Protein AF-A0A142XKM2-F1 (afdb_monomer_lite)

Radius of gyration: 20.42 Å; chains: 1; bounding box: 53×36×68 Å

Foldseek 3Di:
DVVVVVVVVVVLVVVLVVLLVLLVVLLVLLVVLLVVLVVVVVVCVPPDDDADPPVLVVSLVVLVVSVVVNVVSLVVLVCCLVPPPDDPVSNVSSVVSSVSSVVSNVSSCVSSVVVCVSNVPDDPPPPPPPPDDDPDDDDD

Structure (mmCIF, N/CA/C/O backbone):
data_AF-A0A142XKM2-F1
#
_entry.id   AF-A0A142XKM2-F1
#
loop_
_atom_site.group_PDB
_atom_site.id
_atom_site.type_symbol
_atom_site.label_atom_id
_atom_site.label_alt_id
_atom_site.label_comp_id
_atom_site.label_asym_id
_atom_site.label_entity_id
_atom_site.label_seq_id
_atom_site.pdbx_PDB_ins_code
_atom_site.Cartn_x
_atom_site.Cartn_y
_atom_site.Cartn_z
_atom_site.occupancy
_atom_site.B_iso_or_equiv
_atom_site.auth_seq_id
_atom_site.auth_comp_id
_atom_site.auth_asym_id
_atom_site.auth_atom_id
_atom_site.pdbx_PDB_model_num
ATOM 1 N N . MET A 1 1 ? -11.323 -1.556 40.192 1.00 53.31 1 MET A N 1
ATOM 2 C CA . MET A 1 1 ? -11.680 -2.255 38.934 1.00 53.31 1 MET A CA 1
ATOM 3 C C . MET A 1 1 ? -11.998 -1.336 37.744 1.00 53.31 1 MET A C 1
ATOM 5 O O . MET A 1 1 ? -12.111 -1.863 36.651 1.00 53.31 1 MET A O 1
ATOM 9 N N . LYS A 1 2 ? -12.087 0.003 37.874 1.00 52.09 2 LYS A N 1
ATOM 10 C CA . LYS A 1 2 ? -12.276 0.898 36.704 1.00 52.09 2 LYS A CA 1
ATOM 11 C C . LYS A 1 2 ? -10.981 1.211 35.918 1.00 52.09 2 LYS A C 1
ATOM 13 O O . LYS A 1 2 ? -11.043 1.418 34.716 1.00 52.09 2 LYS A O 1
ATOM 18 N N . SER A 1 3 ? -9.811 1.135 36.560 1.00 65.81 3 SER A N 1
ATOM 19 C CA . SER A 1 3 ? -8.511 1.519 35.973 1.00 65.81 3 SER A CA 1
ATOM 20 C C . SER A 1 3 ? -7.952 0.554 34.916 1.00 65.81 3 SER A C 1
ATOM 22 O O . SER A 1 3 ? -7.234 0.965 34.009 1.00 65.81 3 SER A O 1
ATOM 24 N N . GLU A 1 4 ? -8.254 -0.743 34.998 1.00 66.19 4 GLU A N 1
ATOM 25 C CA . GLU A 1 4 ? -7.745 -1.734 34.031 1.00 66.19 4 GLU A CA 1
ATOM 26 C C . GLU A 1 4 ? -8.505 -1.691 32.698 1.00 66.19 4 GLU A C 1
ATOM 28 O O . GLU A 1 4 ? -7.936 -1.939 31.637 1.00 66.19 4 GLU A O 1
ATOM 33 N N . VAL A 1 5 ? -9.784 -1.314 32.741 1.00 65.56 5 VAL A N 1
ATOM 34 C CA . VAL A 1 5 ? -10.629 -1.182 31.548 1.00 65.56 5 VAL A CA 1
ATOM 35 C C . VAL A 1 5 ? -10.245 0.068 30.753 1.00 65.56 5 VAL A C 1
ATOM 37 O O . VAL A 1 5 ? -10.046 -0.025 29.543 1.00 65.56 5 VAL A O 1
ATOM 40 N N . GLU A 1 6 ? -10.036 1.202 31.431 1.00 68.00 6 GLU A N 1
ATOM 41 C CA . GLU A 1 6 ? -9.569 2.448 30.800 1.00 68.00 6 GLU A CA 1
ATOM 42 C C . GLU A 1 6 ? -8.189 2.267 30.145 1.00 68.00 6 GLU A C 1
ATOM 44 O O . GLU A 1 6 ? -7.987 2.648 28.992 1.00 68.00 6 GLU A O 1
ATOM 49 N N . THR A 1 7 ? -7.262 1.570 30.812 1.00 79.69 7 THR A N 1
ATOM 50 C CA . THR A 1 7 ? -5.927 1.302 30.243 1.00 79.69 7 THR A CA 1
ATOM 51 C C . THR A 1 7 ? -5.956 0.339 29.049 1.00 79.69 7 THR A C 1
ATOM 53 O O . THR A 1 7 ? -5.127 0.462 28.138 1.00 79.69 7 THR A O 1
ATOM 56 N N . ALA A 1 8 ? -6.901 -0.607 29.006 1.00 83.12 8 ALA A N 1
ATOM 57 C CA . ALA A 1 8 ? -7.090 -1.493 27.858 1.00 83.12 8 ALA A CA 1
ATOM 58 C C . ALA A 1 8 ? -7.682 -0.747 26.651 1.00 83.12 8 ALA A C 1
ATOM 60 O O . ALA A 1 8 ? -7.224 -0.940 25.521 1.00 83.12 8 ALA A O 1
ATOM 61 N N . GLU A 1 9 ? -8.658 0.132 26.875 1.00 85.19 9 GLU A N 1
ATOM 62 C CA . GLU A 1 9 ? -9.294 0.909 25.811 1.00 85.19 9 GLU A CA 1
ATOM 63 C C . GLU A 1 9 ? -8.351 1.956 25.207 1.00 85.19 9 GLU A C 1
ATOM 65 O O . GLU A 1 9 ? -8.222 2.042 23.982 1.00 85.19 9 GLU A O 1
ATOM 70 N N . GLU A 1 10 ? -7.594 2.675 26.036 1.00 86.38 10 GLU A N 1
ATOM 71 C CA . GLU A 1 10 ? -6.564 3.608 25.567 1.00 86.38 10 GLU A CA 1
ATOM 72 C C . GLU A 1 10 ? -5.496 2.908 24.722 1.00 86.38 10 GLU A C 1
ATOM 74 O O . GLU A 1 10 ? -5.078 3.415 23.673 1.00 86.38 10 GLU A O 1
ATOM 79 N N . ARG A 1 11 ? -5.076 1.705 25.135 1.00 87.00 11 ARG A N 1
ATOM 80 C CA . ARG A 1 11 ? -4.122 0.892 24.373 1.00 87.00 11 ARG A CA 1
ATOM 81 C C . ARG A 1 11 ? -4.688 0.503 23.008 1.00 87.00 11 ARG A C 1
ATOM 83 O O . ARG A 1 11 ? -3.967 0.617 22.014 1.00 87.00 11 ARG A O 1
ATOM 90 N N . ARG A 1 12 ? -5.962 0.098 22.940 1.00 86.94 12 ARG A N 1
ATOM 91 C CA . ARG A 1 12 ? -6.647 -0.230 21.677 1.00 86.94 12 ARG A CA 1
ATOM 92 C C . ARG A 1 12 ? -6.733 0.977 20.749 1.00 86.94 12 ARG A C 1
ATOM 94 O O . ARG A 1 12 ? -6.289 0.880 19.607 1.00 86.94 12 ARG A O 1
ATOM 101 N N . ARG A 1 13 ? -7.192 2.132 21.245 1.00 88.69 13 ARG A N 1
ATOM 102 C CA . ARG A 1 13 ? -7.266 3.378 20.455 1.00 88.69 13 ARG A CA 1
ATOM 103 C C . ARG A 1 13 ? -5.892 3.812 19.948 1.00 88.69 13 ARG A C 1
ATOM 105 O O . ARG A 1 13 ? -5.743 4.234 18.800 1.00 88.69 13 ARG A O 1
ATOM 112 N N . ARG A 1 14 ? -4.850 3.668 20.772 1.00 91.81 14 ARG A N 1
ATOM 113 C CA . ARG A 1 14 ? -3.464 3.937 20.362 1.00 91.81 14 ARG A CA 1
ATOM 114 C C . ARG A 1 14 ? -3.005 2.991 19.253 1.00 91.81 14 ARG A C 1
ATOM 116 O O . ARG A 1 14 ? -2.352 3.442 18.312 1.00 91.81 14 ARG A O 1
ATOM 123 N N . GLN A 1 15 ? -3.332 1.705 19.355 1.00 91.12 15 GLN A N 1
ATOM 124 C CA . GLN A 1 15 ? -3.011 0.724 18.324 1.00 91.12 15 GLN A CA 1
ATOM 125 C C . GLN A 1 15 ? -3.744 1.031 17.017 1.00 91.12 15 GLN A C 1
ATOM 127 O O . GLN A 1 15 ? -3.091 1.064 15.980 1.00 91.12 15 GLN A O 1
ATOM 132 N N . TYR A 1 16 ? -5.037 1.363 17.070 1.00 93.00 16 TYR A N 1
ATOM 133 C CA . TYR A 1 16 ? -5.822 1.781 15.904 1.00 93.00 16 TYR A CA 1
ATOM 134 C C . TYR A 1 16 ? -5.170 2.956 15.181 1.00 93.00 16 TYR A C 1
ATOM 136 O O . TYR A 1 16 ? -4.819 2.839 14.008 1.00 93.00 16 TYR A O 1
ATOM 144 N N . ARG A 1 17 ? -4.898 4.055 15.895 1.00 93.75 17 ARG A N 1
ATOM 145 C CA . ARG A 1 17 ? -4.271 5.246 15.301 1.00 93.75 17 ARG A CA 1
ATOM 146 C C . ARG A 1 17 ? -2.924 4.925 14.665 1.00 93.75 17 ARG A C 1
ATOM 148 O O . ARG A 1 17 ? -2.604 5.452 13.601 1.00 93.75 17 ARG A O 1
ATOM 155 N N . ARG A 1 18 ? -2.128 4.058 15.301 1.00 94.81 18 ARG A N 1
ATOM 156 C CA . ARG A 1 18 ? -0.837 3.624 14.760 1.00 94.81 18 ARG A CA 1
ATOM 157 C C . ARG A 1 18 ? -1.024 2.801 13.487 1.00 94.81 18 ARG A C 1
ATOM 159 O O . ARG A 1 18 ? -0.383 3.119 12.493 1.00 94.81 18 ARG A O 1
ATOM 166 N N . THR A 1 19 ? -1.903 1.803 13.496 1.00 94.62 19 THR A N 1
ATOM 167 C CA . THR A 1 19 ? -2.195 0.962 12.328 1.00 94.62 19 THR A CA 1
ATOM 168 C C . THR A 1 19 ? -2.730 1.801 11.169 1.00 94.62 19 THR A C 1
ATOM 170 O O . THR A 1 19 ? -2.180 1.746 10.074 1.00 94.62 19 THR A O 1
ATOM 173 N N . ALA A 1 20 ? -3.727 2.653 11.414 1.00 93.50 20 ALA A N 1
ATOM 174 C CA . ALA A 1 20 ? -4.329 3.520 10.404 1.00 93.50 20 ALA A CA 1
ATOM 175 C C . ALA A 1 20 ? -3.319 4.513 9.800 1.00 93.50 20 ALA A C 1
ATOM 177 O O . ALA A 1 20 ? -3.338 4.767 8.594 1.00 93.50 20 ALA A O 1
ATOM 178 N N . ARG A 1 21 ? -2.415 5.063 10.622 1.00 95.38 21 ARG A N 1
ATOM 179 C CA . ARG A 1 21 ? -1.319 5.923 10.155 1.00 95.38 21 ARG A CA 1
ATOM 180 C C . ARG A 1 21 ? -0.337 5.151 9.278 1.00 95.38 21 ARG A C 1
ATOM 182 O O . ARG A 1 21 ? 0.013 5.625 8.203 1.00 95.38 21 ARG A O 1
ATOM 189 N N . VAL A 1 22 ? 0.098 3.981 9.738 1.00 94.75 22 VAL A N 1
ATOM 190 C CA . VAL A 1 22 ? 1.065 3.147 9.018 1.00 94.75 22 VAL A CA 1
ATOM 191 C C . VAL A 1 22 ? 0.487 2.684 7.681 1.00 94.75 22 VAL A C 1
ATOM 193 O O . VAL A 1 22 ? 1.185 2.773 6.674 1.00 94.75 22 VAL A O 1
ATOM 196 N N . LEU A 1 23 ? -0.794 2.292 7.639 1.00 94.81 23 LEU A N 1
ATOM 197 C CA . LEU A 1 23 ? -1.470 1.958 6.386 1.00 94.81 23 LEU A CA 1
ATOM 198 C C . LEU A 1 23 ? -1.392 3.117 5.392 1.00 94.81 23 LEU A C 1
ATOM 200 O O . LEU A 1 23 ? -0.889 2.944 4.290 1.00 94.81 23 LEU A O 1
ATOM 204 N N . ARG A 1 24 ? -1.789 4.321 5.819 1.00 94.56 24 ARG A N 1
ATOM 205 C CA . ARG A 1 24 ? -1.751 5.523 4.977 1.00 94.56 24 ARG A CA 1
ATOM 206 C C . ARG A 1 24 ? -0.347 5.827 4.449 1.00 94.56 24 ARG A C 1
ATOM 208 O O . ARG A 1 24 ? -0.189 6.181 3.283 1.00 94.56 24 ARG A O 1
ATOM 215 N N . GLU A 1 25 ? 0.671 5.715 5.301 1.00 94.81 25 GLU A N 1
ATOM 216 C CA . GLU A 1 25 ? 2.058 5.976 4.912 1.00 94.81 25 GLU A CA 1
ATOM 217 C C . GLU A 1 25 ? 2.556 4.975 3.860 1.00 94.81 25 GLU A C 1
ATOM 219 O O . GLU A 1 25 ? 3.198 5.392 2.892 1.00 94.81 25 GLU A O 1
ATOM 224 N N . TYR A 1 26 ? 2.246 3.683 4.007 1.00 93.88 26 TYR A N 1
ATOM 225 C CA . TYR A 1 26 ? 2.610 2.668 3.015 1.00 93.88 26 TYR A CA 1
ATOM 226 C C . TYR A 1 26 ? 1.812 2.800 1.718 1.00 93.88 26 TYR A C 1
ATOM 228 O O . TYR A 1 26 ? 2.432 2.800 0.656 1.00 93.88 26 TYR A O 1
ATOM 236 N N . THR A 1 27 ? 0.493 3.015 1.785 1.00 95.19 27 THR A N 1
ATOM 237 C CA . THR A 1 27 ? -0.354 3.298 0.615 1.00 95.19 27 THR A CA 1
ATOM 238 C C . THR A 1 27 ? 0.237 4.445 -0.208 1.00 95.19 27 THR A C 1
ATOM 240 O O . THR A 1 27 ? 0.498 4.300 -1.399 1.00 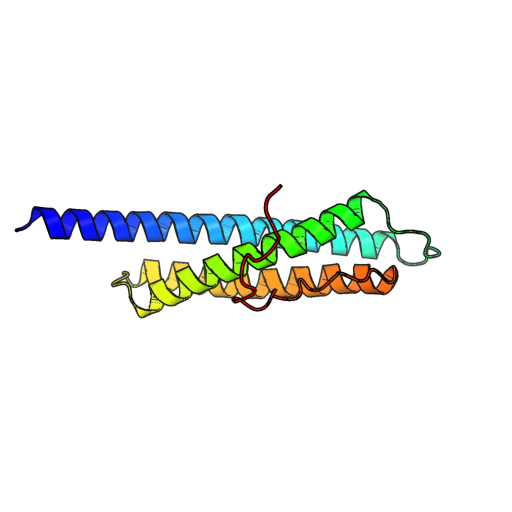95.19 27 THR A O 1
ATOM 243 N N . ALA A 1 28 ? 0.551 5.573 0.440 1.00 93.94 28 ALA A N 1
ATOM 244 C CA . ALA A 1 28 ? 1.130 6.731 -0.237 1.00 93.94 28 ALA A CA 1
ATOM 245 C C . ALA A 1 28 ? 2.523 6.450 -0.827 1.00 93.94 28 ALA A C 1
ATOM 247 O O . ALA A 1 28 ? 2.891 7.022 -1.852 1.00 93.94 28 ALA A O 1
ATOM 248 N N . ARG A 1 29 ? 3.333 5.596 -0.187 1.00 94.19 29 ARG A N 1
ATOM 249 C CA . ARG A 1 29 ? 4.640 5.187 -0.728 1.00 94.19 29 ARG A CA 1
ATOM 250 C C . ARG A 1 29 ? 4.488 4.306 -1.964 1.00 94.19 29 ARG A C 1
ATOM 252 O O . ARG A 1 29 ? 5.219 4.532 -2.922 1.00 94.19 29 ARG A O 1
ATOM 259 N N . LEU A 1 30 ? 3.561 3.349 -1.946 1.00 92.94 30 LEU A N 1
ATOM 260 C CA . LEU A 1 30 ? 3.313 2.463 -3.081 1.00 92.94 30 LEU A CA 1
ATOM 261 C C . LEU A 1 30 ? 2.760 3.222 -4.285 1.00 92.94 30 LEU A C 1
ATOM 263 O O . LEU A 1 30 ? 3.291 3.037 -5.374 1.00 92.94 30 LEU A O 1
ATOM 267 N N . TYR A 1 31 ? 1.803 4.138 -4.095 1.00 94.06 31 TYR A N 1
ATOM 268 C CA . TYR A 1 31 ? 1.328 4.980 -5.199 1.00 94.06 31 TYR A CA 1
ATOM 269 C C . TYR A 1 31 ? 2.445 5.821 -5.811 1.00 94.06 31 TYR A C 1
ATOM 271 O O . TYR A 1 31 ? 2.609 5.818 -7.023 1.00 94.06 31 TYR A O 1
ATOM 279 N N . ARG A 1 32 ? 3.293 6.460 -4.991 1.00 93.94 32 ARG A N 1
ATOM 280 C CA . ARG A 1 32 ? 4.437 7.219 -5.523 1.00 93.94 32 ARG A CA 1
ATOM 281 C C . ARG A 1 32 ? 5.394 6.355 -6.345 1.00 93.94 32 ARG A C 1
ATOM 283 O O . ARG A 1 32 ? 5.913 6.835 -7.344 1.00 93.94 32 ARG A O 1
ATOM 290 N N . LEU A 1 33 ? 5.653 5.117 -5.921 1.00 92.56 33 LEU A N 1
ATOM 291 C CA . LEU A 1 33 ? 6.501 4.192 -6.680 1.00 92.56 33 LEU A CA 1
ATOM 292 C C . LEU A 1 33 ? 5.812 3.748 -7.978 1.00 92.56 33 LEU A C 1
ATOM 294 O O . LEU A 1 33 ? 6.454 3.726 -9.022 1.00 92.56 33 LEU A O 1
ATOM 298 N N . ALA A 1 34 ? 4.509 3.460 -7.932 1.00 91.00 34 ALA A N 1
ATOM 299 C CA . ALA A 1 34 ? 3.724 3.122 -9.116 1.00 91.00 34 ALA A CA 1
ATOM 300 C C . ALA A 1 34 ? 3.718 4.269 -10.144 1.00 91.00 34 ALA A C 1
ATOM 302 O O . ALA A 1 34 ? 3.988 4.025 -11.317 1.00 91.00 34 ALA A O 1
ATOM 303 N N . ASP A 1 35 ? 3.518 5.516 -9.708 1.00 93.31 35 ASP A N 1
ATOM 304 C CA . ASP A 1 35 ? 3.566 6.703 -10.573 1.00 93.31 35 ASP A CA 1
ATOM 305 C C . ASP A 1 35 ? 4.957 6.906 -11.190 1.00 93.31 35 ASP A C 1
ATOM 307 O O . ASP A 1 35 ? 5.083 7.204 -12.379 1.00 93.31 35 ASP A O 1
ATOM 311 N N . GLN A 1 36 ? 6.021 6.706 -10.404 1.00 92.38 36 GLN A N 1
ATOM 312 C CA . GLN A 1 36 ? 7.400 6.770 -10.901 1.00 92.38 36 GLN A CA 1
ATOM 313 C C . GLN A 1 36 ? 7.660 5.720 -11.984 1.00 92.38 36 GLN A C 1
ATOM 315 O O . GLN A 1 36 ? 8.291 6.023 -12.996 1.00 92.38 36 GLN A O 1
ATOM 320 N N . PHE A 1 37 ? 7.155 4.502 -11.797 1.00 91.38 37 PHE A N 1
ATOM 321 C CA . PHE A 1 37 ? 7.267 3.433 -12.783 1.00 91.38 37 PHE A CA 1
ATOM 322 C C . PHE A 1 37 ? 6.442 3.695 -14.039 1.00 91.38 37 PHE A C 1
ATOM 324 O O . PHE A 1 37 ? 6.946 3.469 -15.136 1.00 91.38 37 PHE A O 1
ATOM 331 N N . ALA A 1 38 ? 5.223 4.215 -13.902 1.00 89.88 38 ALA A N 1
ATOM 332 C CA . ALA A 1 38 ? 4.400 4.608 -15.041 1.00 89.88 38 ALA A CA 1
ATOM 333 C C . ALA A 1 38 ? 5.094 5.697 -15.874 1.00 89.88 38 ALA A C 1
ATOM 335 O O . ALA A 1 38 ? 5.280 5.524 -17.078 1.00 89.88 38 ALA A O 1
ATOM 336 N N . GLY A 1 39 ? 5.578 6.764 -15.226 1.00 90.12 39 GLY A N 1
ATOM 337 C CA . GLY A 1 39 ? 6.327 7.831 -15.895 1.00 90.12 39 GLY A CA 1
ATOM 338 C C . GLY A 1 39 ? 7.617 7.331 -16.550 1.00 90.12 39 GLY A C 1
ATOM 339 O O . GLY A 1 39 ? 7.957 7.744 -17.660 1.00 90.12 39 GLY A O 1
ATOM 340 N N . TYR A 1 40 ? 8.313 6.393 -15.904 1.00 89.44 40 TYR A N 1
ATOM 341 C CA . TYR A 1 40 ? 9.487 5.751 -16.484 1.00 89.44 40 TYR A CA 1
ATOM 342 C C . TYR A 1 40 ? 9.142 4.947 -17.745 1.00 89.44 40 TYR A C 1
ATOM 344 O O . TYR A 1 40 ? 9.766 5.152 -18.785 1.00 89.44 40 TYR A O 1
ATOM 352 N N . LEU A 1 41 ? 8.129 4.079 -17.690 1.00 87.12 41 LEU A N 1
ATOM 353 C CA . LEU A 1 41 ? 7.682 3.289 -18.840 1.00 87.12 41 LEU A CA 1
ATOM 354 C C . LEU A 1 41 ? 7.222 4.176 -20.004 1.00 87.12 41 LEU A C 1
ATOM 356 O O . LEU A 1 41 ? 7.556 3.886 -21.153 1.00 87.12 41 LEU A O 1
ATOM 360 N N . ASP A 1 42 ? 6.520 5.273 -19.714 1.00 89.25 42 ASP A N 1
ATOM 361 C CA . ASP A 1 42 ? 6.110 6.248 -20.723 1.00 89.25 42 ASP A CA 1
ATOM 362 C C . ASP A 1 42 ? 7.308 6.928 -21.394 1.00 89.25 42 ASP A C 1
ATOM 364 O O . ASP A 1 42 ? 7.330 7.040 -22.620 1.00 89.25 42 ASP A O 1
ATOM 368 N N . SER A 1 43 ? 8.338 7.304 -20.626 1.00 87.19 43 SER A N 1
ATOM 369 C CA . SER A 1 43 ? 9.566 7.903 -21.173 1.00 87.19 43 SER A CA 1
ATOM 370 C C . SER A 1 43 ? 10.380 6.956 -22.064 1.00 87.19 43 SER A C 1
ATOM 372 O O . SER A 1 43 ? 11.175 7.412 -22.874 1.00 87.19 43 SER A O 1
ATOM 374 N N . GLN A 1 44 ? 10.179 5.642 -21.932 1.00 84.25 44 GLN A N 1
ATOM 375 C CA . GLN A 1 44 ? 10.938 4.602 -22.635 1.00 84.25 44 GLN A CA 1
ATOM 376 C C . GLN A 1 44 ? 10.220 4.077 -23.893 1.00 84.25 44 GLN A C 1
ATOM 378 O O . GLN A 1 44 ? 10.684 3.125 -24.537 1.00 84.25 44 GLN A O 1
ATOM 383 N N . LYS A 1 45 ? 9.064 4.652 -24.251 1.00 81.19 45 LYS A N 1
ATOM 384 C CA . LYS A 1 45 ? 8.292 4.258 -25.437 1.00 81.19 45 LYS A CA 1
ATOM 385 C C . LYS A 1 45 ? 9.096 4.530 -26.714 1.00 81.19 45 LYS A C 1
ATOM 387 O O . LYS A 1 45 ? 9.279 5.673 -27.110 1.00 81.19 45 LYS A O 1
ATOM 392 N N . GLY A 1 46 ? 9.530 3.456 -27.378 1.00 70.94 46 GLY A N 1
ATOM 393 C CA . GLY A 1 46 ? 10.275 3.510 -28.643 1.00 70.94 46 GLY A CA 1
ATOM 394 C C . GLY A 1 46 ? 11.799 3.446 -28.506 1.00 70.94 46 GLY A C 1
ATOM 395 O O . GLY A 1 46 ? 12.487 3.418 -29.523 1.00 70.94 46 GLY A O 1
ATOM 396 N N . GLU A 1 47 ? 12.334 3.370 -27.286 1.00 76.94 47 GLU A N 1
ATOM 397 C CA . GLU A 1 47 ? 13.773 3.199 -27.062 1.00 76.94 47 GLU A CA 1
ATOM 398 C C . GLU A 1 47 ? 14.188 1.720 -27.102 1.00 76.94 47 GLU A C 1
ATOM 400 O O . GLU A 1 47 ? 13.467 0.833 -26.628 1.00 76.94 47 GLU A O 1
ATOM 405 N N . THR A 1 48 ? 15.380 1.447 -27.644 1.00 71.44 48 THR A N 1
ATOM 406 C CA . THR A 1 48 ? 16.014 0.123 -27.582 1.00 71.44 48 THR A CA 1
ATOM 407 C C . THR A 1 48 ? 16.342 -0.235 -26.136 1.00 71.44 48 THR A C 1
ATOM 409 O O . THR A 1 48 ? 17.006 0.531 -25.438 1.00 71.44 48 THR A O 1
ATOM 412 N N . VAL A 1 49 ? 15.900 -1.411 -25.690 1.00 73.00 49 VAL A N 1
ATOM 413 C CA . VAL A 1 49 ? 16.060 -1.855 -24.301 1.00 73.00 49 VAL A CA 1
ATOM 414 C C . VAL A 1 49 ? 17.519 -2.229 -24.027 1.00 73.00 49 VAL A C 1
ATOM 416 O O . VAL A 1 49 ? 18.018 -3.227 -24.540 1.00 73.00 49 VAL A O 1
ATOM 419 N N . GLY A 1 50 ? 18.202 -1.409 -23.225 1.00 77.69 50 GLY A N 1
ATOM 420 C CA . GLY A 1 50 ? 19.501 -1.727 -22.626 1.00 77.69 50 GLY A CA 1
ATOM 421 C C . GLY A 1 50 ? 19.361 -2.382 -21.247 1.00 77.69 50 GLY A C 1
ATOM 422 O O . GLY A 1 50 ? 18.306 -2.899 -20.891 1.00 77.69 50 GLY A O 1
ATOM 423 N N . ALA A 1 51 ? 20.415 -2.335 -20.431 1.00 82.56 51 ALA A N 1
ATOM 424 C CA . ALA A 1 51 ? 20.322 -2.750 -19.031 1.00 82.56 51 ALA A CA 1
ATOM 425 C C . ALA A 1 51 ? 1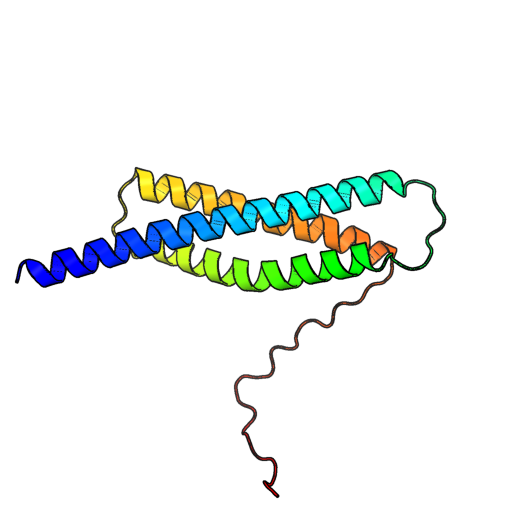9.425 -1.795 -18.218 1.00 82.56 51 ALA A C 1
ATOM 427 O O . ALA A 1 51 ? 19.407 -0.587 -18.466 1.00 82.56 51 ALA A O 1
ATOM 428 N N . ALA A 1 52 ? 18.717 -2.325 -17.216 1.00 81.12 52 ALA A N 1
ATOM 429 C CA . ALA A 1 52 ? 17.894 -1.515 -16.322 1.00 81.12 52 ALA A CA 1
ATOM 430 C C . ALA A 1 52 ? 18.758 -0.506 -15.540 1.00 81.12 52 ALA A C 1
ATOM 432 O O . ALA A 1 52 ? 19.776 -0.898 -14.955 1.00 81.12 52 ALA A O 1
ATOM 433 N N . PRO A 1 53 ? 18.354 0.772 -15.443 1.00 87.56 53 PRO A N 1
ATOM 434 C CA . PRO A 1 53 ? 19.034 1.725 -14.580 1.00 87.56 53 PRO A CA 1
ATOM 435 C C . PRO A 1 53 ? 19.021 1.259 -13.121 1.00 87.56 53 PRO A C 1
ATOM 437 O O . PRO A 1 53 ? 17.995 0.815 -12.601 1.00 87.56 53 PRO A O 1
ATOM 440 N N . TRP A 1 54 ? 20.139 1.440 -12.414 1.00 86.19 54 TRP A N 1
ATOM 441 C CA . TRP A 1 54 ? 20.255 1.052 -11.001 1.00 86.19 54 TRP A CA 1
ATOM 442 C C . TRP A 1 54 ? 19.174 1.680 -10.107 1.00 86.19 54 TRP A C 1
ATOM 444 O O . TRP A 1 54 ? 18.685 1.043 -9.175 1.00 86.19 54 TRP A O 1
ATOM 454 N N . ALA A 1 55 ? 18.769 2.919 -10.404 1.00 87.75 55 ALA A N 1
ATOM 455 C CA . ALA A 1 55 ? 17.693 3.595 -9.685 1.00 87.75 55 ALA A CA 1
ATOM 456 C C . ALA A 1 55 ? 16.368 2.819 -9.773 1.00 87.75 55 ALA A C 1
ATOM 458 O O . ALA A 1 55 ? 15.734 2.595 -8.745 1.00 87.75 55 ALA A O 1
ATOM 459 N N . VAL A 1 56 ? 16.017 2.339 -10.970 1.00 87.38 56 VAL A N 1
ATOM 460 C CA . VAL A 1 56 ? 14.800 1.561 -11.229 1.00 87.38 56 VAL A CA 1
ATOM 461 C C . VAL A 1 56 ? 14.863 0.213 -10.513 1.00 87.38 56 VAL A C 1
ATOM 463 O O . VAL A 1 56 ? 13.923 -0.153 -9.815 1.00 87.38 56 VAL A O 1
ATOM 466 N N . LEU A 1 57 ? 16.002 -0.485 -10.590 1.00 86.38 57 LEU A N 1
ATOM 467 C CA . LEU A 1 57 ? 16.214 -1.743 -9.863 1.00 86.38 57 LEU A CA 1
ATOM 468 C C . LEU A 1 57 ? 16.018 -1.570 -8.353 1.00 86.38 57 LEU A C 1
ATOM 470 O O . LEU A 1 57 ? 15.292 -2.338 -7.722 1.00 86.38 57 LEU A O 1
ATOM 474 N N . ARG A 1 58 ? 16.637 -0.539 -7.768 1.00 90.62 58 ARG A N 1
ATOM 475 C CA . ARG A 1 58 ? 16.493 -0.213 -6.345 1.00 90.62 58 ARG A CA 1
ATOM 476 C C . ARG A 1 58 ? 15.036 0.063 -5.979 1.00 90.62 58 ARG A C 1
ATOM 478 O O . ARG A 1 58 ? 14.592 -0.359 -4.913 1.00 90.62 58 ARG A O 1
ATOM 485 N N . ASP A 1 59 ? 14.310 0.779 -6.826 1.00 91.06 59 ASP A N 1
ATOM 486 C CA . ASP A 1 59 ? 12.919 1.128 -6.559 1.00 91.06 59 ASP A CA 1
ATOM 487 C C . ASP A 1 59 ? 11.997 -0.095 -6.664 1.00 91.06 59 ASP A C 1
ATOM 489 O O . ASP A 1 59 ? 11.086 -0.228 -5.844 1.00 91.06 59 ASP A O 1
ATOM 493 N N . ILE A 1 60 ? 12.286 -1.063 -7.543 1.00 88.25 60 ILE A N 1
ATOM 494 C CA . ILE A 1 60 ? 11.552 -2.337 -7.540 1.00 88.25 60 ILE A CA 1
ATOM 495 C C . ILE A 1 60 ? 11.814 -3.118 -6.244 1.00 88.25 60 ILE A C 1
ATOM 497 O O . ILE A 1 60 ? 10.875 -3.580 -5.598 1.00 88.25 60 ILE A O 1
ATOM 501 N N . TRP A 1 61 ? 13.069 -3.203 -5.791 1.00 87.06 61 TRP A N 1
ATOM 502 C CA . TRP A 1 61 ? 13.385 -3.833 -4.502 1.00 87.06 61 TRP A CA 1
ATOM 503 C C . TRP A 1 61 ? 12.690 -3.149 -3.318 1.00 87.06 61 TRP A C 1
ATOM 505 O O . TRP A 1 61 ? 12.293 -3.821 -2.364 1.00 87.06 61 TRP A O 1
ATOM 515 N N . ARG A 1 62 ? 12.495 -1.825 -3.381 1.00 90.19 62 ARG A N 1
ATOM 516 C CA . ARG A 1 62 ? 11.704 -1.089 -2.385 1.00 90.19 62 ARG A CA 1
ATOM 517 C C . ARG A 1 62 ? 10.239 -1.506 -2.404 1.00 90.19 62 ARG A C 1
ATOM 519 O O . ARG A 1 62 ? 9.677 -1.661 -1.325 1.00 90.19 62 ARG A O 1
ATOM 526 N N . VAL A 1 63 ? 9.635 -1.714 -3.577 1.00 89.75 63 VAL A N 1
ATOM 527 C CA . VAL A 1 63 ? 8.261 -2.236 -3.666 1.00 89.75 63 VAL A CA 1
ATOM 528 C C . VAL A 1 63 ? 8.159 -3.605 -3.003 1.00 89.75 63 VAL A C 1
ATOM 530 O O . VAL A 1 63 ? 7.305 -3.774 -2.138 1.00 89.75 63 VAL A O 1
ATOM 533 N N . VAL A 1 64 ? 9.062 -4.538 -3.319 1.00 86.12 64 VAL A N 1
ATOM 534 C CA . VAL A 1 64 ? 9.063 -5.887 -2.720 1.00 86.12 64 VAL A CA 1
ATOM 535 C C . VAL A 1 64 ? 9.157 -5.819 -1.191 1.00 86.12 64 VAL A C 1
ATOM 537 O O . VAL A 1 64 ? 8.353 -6.433 -0.491 1.00 86.12 64 VAL A O 1
ATOM 540 N N . ALA A 1 65 ? 10.096 -5.029 -0.662 1.00 87.25 65 ALA A N 1
ATOM 541 C CA . ALA A 1 65 ? 10.270 -4.871 0.782 1.00 87.25 65 ALA A CA 1
ATOM 542 C C . ALA A 1 65 ? 9.036 -4.241 1.455 1.00 87.25 65 ALA A C 1
ATOM 544 O O . ALA A 1 65 ? 8.588 -4.712 2.499 1.00 87.25 65 ALA A O 1
ATOM 545 N N . ILE A 1 66 ? 8.458 -3.204 0.839 1.00 89.44 66 ILE A N 1
ATOM 546 C CA . ILE A 1 66 ? 7.253 -2.545 1.350 1.00 89.44 66 ILE A CA 1
ATOM 547 C C . ILE A 1 66 ? 6.065 -3.508 1.341 1.00 89.44 66 ILE A C 1
ATOM 549 O O . ILE A 1 66 ? 5.320 -3.544 2.314 1.00 89.44 66 ILE A O 1
ATOM 553 N N . GLN A 1 67 ? 5.876 -4.294 0.281 1.00 85.62 67 GLN A N 1
ATOM 554 C CA . GLN A 1 67 ? 4.734 -5.201 0.164 1.00 85.62 67 GLN A CA 1
ATOM 555 C C . GLN A 1 67 ? 4.711 -6.269 1.265 1.00 85.62 67 GLN A C 1
ATOM 557 O O . GLN A 1 67 ? 3.634 -6.551 1.791 1.00 85.62 67 GLN A O 1
ATOM 562 N N . GLU A 1 68 ? 5.857 -6.848 1.646 1.00 85.31 68 GLU A N 1
ATOM 563 C CA . GLU A 1 68 ? 5.914 -7.827 2.746 1.00 85.31 68 GLU A CA 1
ATOM 564 C C . GLU A 1 68 ? 5.437 -7.212 4.071 1.00 85.31 68 GLU A C 1
ATOM 566 O O . GLU A 1 68 ? 4.566 -7.766 4.747 1.00 85.31 68 GLU A O 1
ATOM 571 N N . GLU A 1 69 ? 5.962 -6.037 4.424 1.00 88.38 69 GLU A N 1
ATOM 572 C CA . GLU A 1 69 ? 5.572 -5.320 5.643 1.00 88.38 69 GLU A CA 1
ATOM 573 C C . GLU A 1 69 ? 4.106 -4.878 5.587 1.00 88.38 69 GLU A C 1
ATOM 575 O O . GLU A 1 69 ? 3.361 -4.990 6.564 1.00 88.38 69 GLU A O 1
ATOM 580 N N . PHE A 1 70 ? 3.660 -4.419 4.422 1.00 89.69 70 PHE A N 1
ATOM 581 C CA . PHE A 1 70 ? 2.323 -3.884 4.235 1.00 89.69 70 PHE A CA 1
ATOM 582 C C . PHE A 1 70 ? 1.244 -4.972 4.299 1.00 89.69 70 PHE A C 1
ATOM 584 O O . PHE A 1 70 ? 0.185 -4.745 4.890 1.00 89.69 70 PHE A O 1
ATOM 591 N N . LYS A 1 71 ? 1.534 -6.189 3.816 1.00 89.00 71 LYS A N 1
ATOM 592 C CA . LYS A 1 71 ? 0.687 -7.383 4.007 1.00 89.00 71 LYS A CA 1
ATOM 593 C C . LYS A 1 71 ? 0.504 -7.735 5.490 1.00 89.00 71 LYS A C 1
ATOM 595 O O . LYS A 1 71 ? -0.586 -8.109 5.915 1.00 89.00 71 LYS A O 1
ATOM 600 N N . ALA A 1 72 ? 1.542 -7.573 6.312 1.00 90.94 72 ALA A N 1
ATOM 601 C CA . ALA A 1 72 ? 1.420 -7.799 7.752 1.00 90.94 72 ALA A CA 1
ATOM 602 C C . ALA A 1 72 ? 0.536 -6.735 8.432 1.00 90.94 72 ALA A C 1
ATOM 604 O O . ALA A 1 72 ? -0.301 -7.067 9.272 1.00 90.94 72 ALA A O 1
ATOM 605 N N . VAL A 1 73 ? 0.681 -5.459 8.058 1.00 92.50 73 VAL A N 1
ATOM 606 C CA . VAL A 1 73 ? -0.130 -4.368 8.629 1.00 92.50 73 VAL A CA 1
ATOM 607 C C . VAL A 1 73 ? -1.597 -4.464 8.199 1.00 92.50 73 VAL A C 1
ATOM 609 O O . VAL A 1 73 ? -2.486 -4.255 9.024 1.00 92.50 73 VAL A O 1
ATOM 612 N N . THR A 1 74 ? -1.866 -4.813 6.940 1.00 93.75 74 THR A N 1
ATOM 613 C CA . THR A 1 74 ? -3.233 -5.043 6.435 1.00 93.75 74 THR A CA 1
ATOM 614 C C . THR A 1 74 ? -3.908 -6.219 7.140 1.00 93.75 74 THR A C 1
ATOM 616 O O . THR A 1 74 ? -5.081 -6.112 7.501 1.00 93.75 74 THR A O 1
ATOM 619 N N . LEU A 1 75 ? -3.173 -7.293 7.456 1.00 93.81 75 LEU A N 1
ATOM 620 C CA . LEU A 1 75 ? -3.694 -8.384 8.287 1.00 93.81 75 LEU A CA 1
ATOM 621 C C . LEU A 1 75 ? -4.078 -7.901 9.693 1.00 93.81 75 LEU A C 1
ATOM 623 O O . LEU A 1 75 ? -5.173 -8.205 10.163 1.00 93.81 75 LEU A O 1
ATOM 627 N N . ILE A 1 76 ? -3.214 -7.120 10.351 1.00 93.38 76 ILE A N 1
ATOM 628 C CA . ILE A 1 76 ? -3.511 -6.550 11.675 1.00 93.38 76 ILE A CA 1
ATOM 629 C C . ILE A 1 76 ? -4.767 -5.674 11.606 1.00 93.38 76 ILE A C 1
ATOM 631 O O . ILE A 1 76 ? -5.659 -5.820 12.433 1.00 93.38 76 ILE A O 1
ATOM 635 N N . ALA A 1 77 ? -4.869 -4.789 10.614 1.00 94.06 77 ALA A N 1
ATOM 636 C CA . ALA A 1 77 ? -6.041 -3.936 10.429 1.00 94.06 77 ALA A CA 1
ATOM 637 C C . ALA A 1 77 ? -7.328 -4.740 10.183 1.00 94.06 77 ALA A C 1
ATOM 639 O O . ALA A 1 77 ? -8.365 -4.425 10.763 1.00 94.06 77 ALA A O 1
ATOM 640 N N . SER A 1 78 ? -7.250 -5.814 9.396 1.00 95.44 78 SER A N 1
ATOM 641 C CA . SER A 1 78 ? -8.384 -6.716 9.157 1.00 95.44 78 SER A CA 1
ATOM 642 C C . SER A 1 78 ? -8.831 -7.404 10.450 1.00 95.44 78 SER A C 1
ATOM 644 O O . SER A 1 78 ? -10.019 -7.457 10.751 1.00 95.44 78 SER A O 1
ATOM 646 N N . GLN A 1 79 ? -7.884 -7.866 11.271 1.00 95.25 79 GLN A N 1
ATOM 647 C CA . GLN A 1 79 ? -8.183 -8.431 12.590 1.00 95.25 79 GLN A CA 1
ATOM 648 C C . GLN A 1 79 ? -8.802 -7.397 13.534 1.00 95.25 79 GLN A C 1
ATOM 650 O O . GLN A 1 79 ? -9.693 -7.736 14.309 1.00 95.25 79 GLN A O 1
ATOM 655 N N . MET A 1 80 ? -8.366 -6.137 13.465 1.00 94.19 80 MET A N 1
ATOM 656 C CA . MET A 1 80 ? -8.959 -5.059 14.255 1.00 94.19 80 MET A CA 1
ATOM 657 C C . MET A 1 80 ? -10.422 -4.818 13.873 1.00 94.19 80 MET A C 1
ATOM 659 O O . MET A 1 80 ? -11.246 -4.705 14.769 1.00 94.19 80 MET A O 1
ATOM 663 N N . LEU A 1 81 ? -10.775 -4.822 12.583 1.00 93.62 81 LEU A N 1
ATOM 664 C CA . LEU A 1 81 ? -12.175 -4.680 12.157 1.00 93.62 81 LEU A CA 1
ATOM 665 C C . LEU A 1 81 ? -13.094 -5.781 12.700 1.00 93.62 81 LEU A C 1
ATOM 667 O O . LEU A 1 81 ? -14.263 -5.521 12.968 1.00 93.62 81 LEU A O 1
ATOM 671 N N . VAL A 1 82 ? -12.579 -7.003 12.842 1.00 93.06 82 VAL A N 1
ATOM 672 C CA . VAL A 1 82 ? -13.373 -8.158 13.286 1.00 93.06 82 VAL A CA 1
ATOM 673 C C . VAL A 1 82 ? -13.434 -8.258 14.810 1.00 93.06 82 VAL A C 1
ATOM 675 O O . VAL A 1 82 ? -14.463 -8.635 15.364 1.00 93.06 82 VAL A O 1
ATOM 678 N N . HIS A 1 83 ? -12.327 -7.970 15.496 1.00 91.00 83 HIS A N 1
ATOM 679 C CA . HIS A 1 83 ? -12.167 -8.306 16.912 1.00 91.00 83 HIS A CA 1
ATOM 680 C C . HIS A 1 83 ? -12.165 -7.103 17.854 1.00 91.00 83 HIS A C 1
ATOM 682 O O . HIS A 1 83 ? -12.232 -7.301 19.068 1.00 91.00 83 HIS A O 1
ATOM 688 N N . TYR A 1 84 ? -12.025 -5.874 17.348 1.00 90.12 84 TYR A N 1
ATOM 689 C CA . TYR A 1 84 ? -12.019 -4.683 18.193 1.00 90.12 84 TYR A CA 1
ATOM 690 C C . TYR A 1 84 ? -13.407 -4.051 18.187 1.00 90.12 84 TYR A C 1
ATOM 692 O O . TYR A 1 84 ? -14.061 -3.952 17.151 1.00 90.12 84 TYR A O 1
ATOM 700 N N . ASP A 1 85 ? -13.822 -3.580 19.358 1.00 90.25 85 ASP A N 1
ATOM 701 C CA . ASP A 1 85 ? -15.017 -2.757 19.516 1.00 90.25 85 ASP A CA 1
ATOM 702 C C . ASP A 1 85 ? -14.703 -1.322 19.072 1.00 90.25 85 ASP A C 1
ATOM 704 O O . ASP A 1 85 ? -14.378 -0.450 19.878 1.00 90.25 85 ASP A O 1
ATOM 708 N N . LEU A 1 86 ? -14.633 -1.142 17.754 1.00 89.12 86 LEU A N 1
ATOM 709 C CA . LEU A 1 86 ? -14.436 0.148 17.100 1.00 89.12 86 LEU A CA 1
ATOM 710 C C . LEU A 1 86 ? -15.786 0.846 16.941 1.00 89.12 86 LEU A C 1
ATOM 712 O O . LEU A 1 86 ? -16.799 0.191 16.674 1.00 89.12 86 LEU A O 1
ATOM 716 N N . ASP A 1 87 ? -15.801 2.173 17.032 1.00 92.81 87 ASP A N 1
ATOM 717 C CA . ASP A 1 87 ? -16.992 2.920 16.636 1.00 92.81 87 ASP A CA 1
ATOM 718 C C . ASP A 1 87 ? -17.205 2.864 15.109 1.00 92.81 87 ASP A C 1
ATOM 720 O O . ASP A 1 87 ? -16.317 2.487 14.340 1.00 92.81 87 ASP A O 1
ATOM 724 N N . GLU A 1 88 ? -18.407 3.212 14.648 1.00 93.56 88 GLU A N 1
ATOM 725 C CA . GLU A 1 88 ? -18.768 3.110 13.227 1.00 93.56 88 GLU A CA 1
ATOM 726 C C . GLU A 1 88 ? -17.889 3.982 12.312 1.00 93.56 88 GLU A C 1
ATOM 728 O O . GLU A 1 88 ? -17.621 3.604 11.169 1.00 93.56 88 GLU A O 1
ATOM 733 N N . ILE A 1 89 ? -17.385 5.118 12.809 1.00 93.94 89 ILE A N 1
ATOM 734 C CA . ILE A 1 89 ? -16.482 5.990 12.051 1.00 93.94 89 ILE A CA 1
ATOM 735 C C . ILE A 1 89 ? -15.108 5.329 11.947 1.00 93.94 89 ILE A C 1
ATOM 737 O O . ILE A 1 89 ? -14.543 5.271 10.857 1.00 93.94 89 ILE A O 1
ATOM 741 N N . GLU A 1 90 ? -14.578 4.795 13.047 1.00 93.81 90 GLU A N 1
ATOM 742 C CA . GLU A 1 90 ? -13.308 4.063 13.060 1.00 93.81 90 GLU A CA 1
ATOM 743 C C . GLU A 1 90 ? -13.352 2.815 12.164 1.00 93.81 90 GLU A C 1
ATOM 745 O O . GLU A 1 90 ? -12.391 2.548 11.434 1.00 93.81 90 GLU A O 1
ATOM 750 N N . LYS A 1 91 ? -14.474 2.080 12.150 1.00 94.31 91 LYS A N 1
ATOM 751 C CA . LYS A 1 91 ? -14.690 0.948 11.231 1.00 94.31 91 LYS A CA 1
ATOM 752 C C . LYS A 1 91 ? -14.656 1.392 9.773 1.00 94.31 91 LYS A C 1
ATOM 754 O O . LYS A 1 91 ? -13.917 0.807 8.981 1.00 94.31 91 LYS A O 1
ATOM 759 N N . ALA A 1 92 ? -15.420 2.424 9.413 1.00 94.81 92 ALA A N 1
ATOM 760 C CA . ALA A 1 92 ? -15.467 2.932 8.043 1.00 94.81 92 ALA A CA 1
ATOM 761 C C . ALA A 1 92 ? -14.098 3.467 7.583 1.00 94.81 92 ALA A C 1
ATOM 763 O O . ALA A 1 92 ? -13.645 3.169 6.477 1.00 94.81 92 ALA A O 1
ATOM 764 N N . ASP A 1 93 ? -13.405 4.204 8.453 1.00 95.44 93 ASP A N 1
ATOM 765 C CA . ASP A 1 93 ? -12.077 4.770 8.209 1.00 95.44 93 ASP A CA 1
ATOM 766 C C . ASP A 1 93 ? -11.019 3.684 7.943 1.00 95.44 93 ASP A C 1
ATOM 768 O O . ASP A 1 93 ? -10.191 3.814 7.029 1.00 95.44 93 ASP A O 1
ATOM 772 N N . LEU A 1 94 ? -11.057 2.598 8.723 1.00 95.00 94 LEU A N 1
ATOM 773 C CA . LEU A 1 94 ? -10.138 1.472 8.588 1.00 95.00 94 LEU A CA 1
ATOM 774 C C . LEU A 1 94 ? -10.478 0.585 7.382 1.00 95.00 94 LEU A C 1
ATOM 776 O O . LEU A 1 94 ? -9.562 0.161 6.678 1.00 95.00 94 LEU A O 1
ATOM 780 N N . ALA A 1 95 ? -11.765 0.357 7.103 1.00 95.06 95 ALA A N 1
ATOM 781 C CA . ALA A 1 95 ? -12.220 -0.370 5.918 1.00 95.06 95 ALA A CA 1
ATOM 782 C C . ALA A 1 95 ? -11.819 0.348 4.621 1.00 95.06 95 ALA A C 1
ATOM 784 O O . ALA A 1 95 ? -11.274 -0.283 3.716 1.00 95.06 95 ALA A O 1
ATOM 785 N N . LEU A 1 96 ? -11.990 1.674 4.559 1.00 95.06 96 LEU A N 1
ATOM 786 C CA . LEU A 1 96 ? -11.542 2.481 3.422 1.00 95.06 96 LEU A CA 1
ATOM 787 C C . LEU A 1 96 ? -10.028 2.357 3.206 1.00 95.06 96 LEU A C 1
ATOM 789 O O . LEU A 1 96 ? -9.575 2.126 2.090 1.00 95.06 96 LEU A O 1
ATOM 793 N N . ARG A 1 97 ? -9.232 2.428 4.280 1.00 95.06 97 ARG A N 1
ATOM 794 C CA . ARG A 1 97 ? -7.770 2.258 4.183 1.00 95.06 97 ARG A CA 1
ATOM 795 C C . ARG A 1 97 ? -7.354 0.876 3.717 1.00 95.06 97 ARG A C 1
ATOM 797 O O . ARG A 1 97 ? -6.318 0.762 3.073 1.00 95.06 97 ARG A O 1
ATOM 804 N N . LEU A 1 98 ? -8.099 -0.164 4.082 1.00 95.50 98 LEU A N 1
ATOM 805 C CA . LEU A 1 98 ? -7.834 -1.518 3.604 1.00 95.50 98 LEU A CA 1
ATOM 806 C C . LEU A 1 98 ? -8.115 -1.638 2.106 1.00 95.50 98 LEU A C 1
ATOM 808 O O . LEU A 1 98 ? -7.275 -2.182 1.395 1.00 95.50 98 LEU A O 1
ATOM 812 N N . ALA A 1 99 ? -9.219 -1.061 1.624 1.00 94.25 99 ALA A N 1
ATOM 813 C CA . ALA A 1 99 ? -9.508 -0.995 0.193 1.00 94.25 99 ALA A CA 1
ATOM 814 C C . ALA A 1 99 ? -8.417 -0.217 -0.570 1.00 94.25 99 ALA A C 1
ATOM 816 O O . ALA A 1 99 ? -7.897 -0.697 -1.578 1.00 94.25 99 ALA A O 1
ATOM 817 N N . ASP A 1 100 ? -7.989 0.937 -0.045 1.00 94.25 100 ASP A N 1
ATOM 818 C CA . ASP A 1 100 ? -6.889 1.719 -0.624 1.00 94.25 100 ASP A CA 1
ATOM 819 C C . ASP A 1 100 ? -5.563 0.947 -0.619 1.00 94.25 100 ASP A C 1
ATOM 821 O O . ASP A 1 100 ? -4.770 1.055 -1.554 1.00 94.25 100 ASP A O 1
ATOM 825 N N . ALA A 1 101 ? -5.291 0.192 0.448 1.00 92.00 101 ALA A N 1
ATOM 826 C CA . ALA A 1 101 ? -4.084 -0.613 0.582 1.00 92.00 101 ALA A CA 1
ATOM 827 C C . ALA A 1 101 ? -4.044 -1.750 -0.443 1.00 92.00 101 ALA A C 1
ATOM 829 O O . ALA A 1 101 ? -3.016 -1.946 -1.091 1.00 92.00 101 ALA A O 1
ATOM 830 N N . GLU A 1 102 ? -5.153 -2.470 -0.609 1.00 91.50 102 GLU A N 1
ATOM 831 C CA . GLU A 1 102 ? -5.295 -3.521 -1.616 1.00 91.50 102 GLU A CA 1
ATOM 832 C C . GLU A 1 102 ? -5.083 -2.958 -3.023 1.00 91.50 102 GLU A C 1
ATOM 834 O O . GLU A 1 102 ? -4.275 -3.484 -3.793 1.00 91.50 102 GLU A O 1
ATOM 839 N N . HIS A 1 103 ? -5.730 -1.832 -3.332 1.00 93.44 103 HIS A N 1
ATOM 840 C CA . HIS A 1 103 ? -5.564 -1.189 -4.628 1.00 93.44 103 HIS A CA 1
ATOM 841 C C . HIS A 1 103 ? -4.115 -0.738 -4.866 1.00 93.44 103 HIS A C 1
ATOM 843 O O . HIS A 1 103 ? -3.545 -1.035 -5.915 1.00 93.44 103 HIS A O 1
ATOM 849 N N . ALA A 1 104 ? -3.477 -0.107 -3.876 1.00 89.88 104 ALA A N 1
ATOM 850 C CA . ALA A 1 104 ? -2.091 0.342 -3.983 1.00 89.88 104 ALA A CA 1
ATOM 851 C C . ALA A 1 104 ? -1.097 -0.817 -4.177 1.00 89.88 104 ALA A C 1
ATOM 853 O O . ALA A 1 104 ? -0.139 -0.672 -4.940 1.00 89.88 104 ALA A O 1
ATOM 854 N N . ILE A 1 105 ? -1.315 -1.963 -3.516 1.00 89.12 105 ILE A N 1
ATOM 855 C CA . ILE A 1 105 ? -0.513 -3.180 -3.733 1.00 89.12 105 ILE A CA 1
ATOM 856 C C . ILE A 1 105 ? -0.642 -3.630 -5.186 1.00 89.12 105 ILE A C 1
ATOM 858 O O . ILE A 1 105 ? 0.386 -3.809 -5.839 1.00 89.12 105 ILE A O 1
ATOM 862 N N . ASN A 1 106 ? -1.872 -3.739 -5.694 1.00 88.81 106 ASN A N 1
ATOM 863 C CA . ASN A 1 106 ? -2.137 -4.165 -7.066 1.00 88.81 106 ASN A CA 1
ATOM 864 C C . ASN A 1 106 ? -1.497 -3.211 -8.089 1.00 88.81 106 ASN A C 1
ATOM 866 O O . ASN A 1 106 ? -0.834 -3.663 -9.020 1.00 88.81 106 ASN A O 1
ATOM 870 N N . CYS A 1 107 ? -1.620 -1.893 -7.901 1.00 88.88 107 CYS A N 1
ATOM 871 C CA . CYS A 1 107 ? -0.988 -0.903 -8.778 1.00 88.88 107 CYS A CA 1
ATOM 872 C C . CYS A 1 107 ? 0.540 -1.029 -8.791 1.00 88.88 107 CYS A C 1
ATOM 874 O O . CYS A 1 107 ? 1.154 -1.051 -9.859 1.00 88.88 107 CYS A O 1
ATOM 876 N N . ALA A 1 108 ? 1.163 -1.131 -7.614 1.00 87.06 1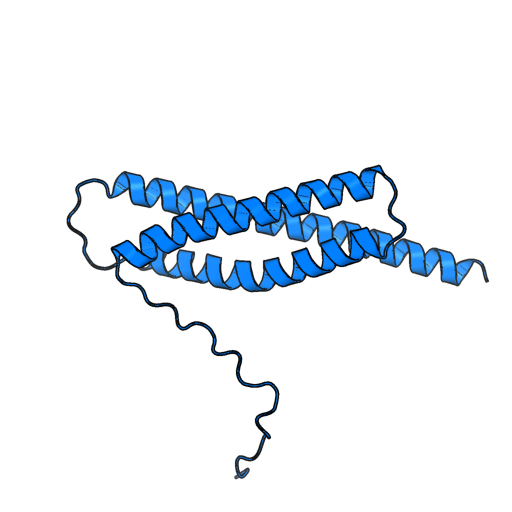08 ALA A N 1
ATOM 877 C CA . ALA A 1 108 ? 2.610 -1.276 -7.512 1.00 87.06 108 ALA A CA 1
ATOM 878 C C . ALA A 1 108 ? 3.100 -2.608 -8.104 1.00 87.06 108 ALA A C 1
ATOM 880 O O . ALA A 1 108 ? 4.159 -2.640 -8.728 1.00 87.06 108 ALA A O 1
ATOM 881 N N . GLU A 1 109 ? 2.339 -3.693 -7.949 1.00 87.44 109 GLU A N 1
ATOM 882 C 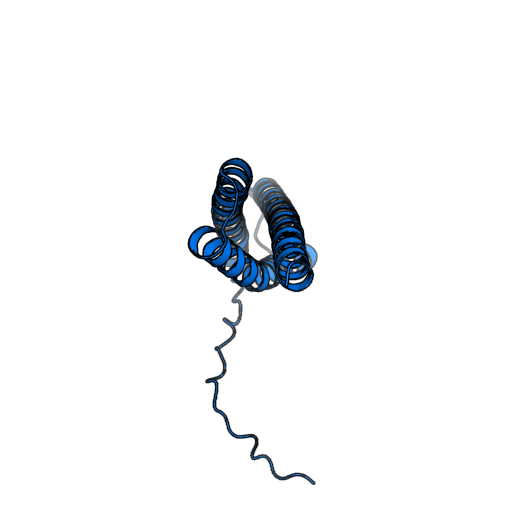CA . GLU A 1 109 ? 2.650 -5.004 -8.526 1.00 87.44 109 GLU A CA 1
ATOM 883 C C . GLU A 1 109 ? 2.572 -4.992 -10.054 1.00 87.44 109 GLU A C 1
ATOM 885 O O . GLU A 1 109 ? 3.521 -5.420 -10.706 1.00 87.44 109 GLU A O 1
ATOM 890 N N . VAL A 1 110 ? 1.507 -4.432 -10.634 1.00 89.12 110 VAL A N 1
ATOM 891 C CA . VAL A 1 110 ? 1.368 -4.302 -12.094 1.00 89.12 110 VAL A CA 1
ATOM 892 C C . VAL A 1 110 ? 2.492 -3.440 -12.674 1.00 89.12 110 VAL A C 1
ATOM 894 O O . VAL A 1 110 ? 3.149 -3.844 -13.634 1.00 89.12 110 VAL A O 1
ATOM 897 N N . ALA A 1 111 ? 2.761 -2.277 -12.074 1.00 85.62 111 ALA A N 1
ATOM 898 C CA . ALA A 1 111 ? 3.786 -1.361 -12.567 1.00 85.62 111 ALA A CA 1
ATOM 899 C C . ALA A 1 111 ? 5.206 -1.943 -12.439 1.00 85.62 111 ALA A C 1
ATOM 901 O O . ALA A 1 111 ? 6.009 -1.834 -13.367 1.00 85.62 111 ALA A O 1
ATOM 902 N N . SER A 1 112 ? 5.520 -2.590 -11.311 1.00 86.94 112 SER A N 1
ATOM 903 C CA . SER A 1 112 ? 6.836 -3.209 -11.107 1.00 86.94 112 SER A CA 1
ATOM 904 C C . SER A 1 112 ? 7.035 -4.462 -11.962 1.00 86.94 112 SER A C 1
ATOM 906 O O . SER A 1 112 ? 8.125 -4.630 -12.506 1.00 86.94 112 SER A O 1
ATOM 908 N N . SER A 1 113 ? 5.998 -5.288 -12.156 1.00 87.75 113 SER A N 1
ATOM 909 C CA . SER A 1 113 ? 6.038 -6.459 -13.048 1.00 87.75 113 SER A CA 1
ATOM 910 C C . SER A 1 113 ? 6.294 -6.055 -14.497 1.00 87.75 113 SER A C 1
ATOM 912 O O . SER A 1 113 ? 7.157 -6.634 -15.145 1.00 87.75 113 SER A O 1
ATOM 914 N N . ALA A 1 114 ? 5.642 -4.994 -14.981 1.00 87.38 114 ALA A N 1
ATOM 915 C CA . ALA A 1 114 ? 5.862 -4.493 -16.337 1.00 87.38 114 ALA A CA 1
ATOM 916 C C . ALA A 1 114 ? 7.326 -4.076 -16.587 1.00 87.38 114 ALA A C 1
ATOM 918 O O . ALA A 1 114 ? 7.878 -4.322 -17.662 1.00 87.38 114 ALA A O 1
ATOM 919 N N . ILE A 1 115 ? 7.979 -3.465 -15.592 1.00 86.50 115 ILE A N 1
ATOM 920 C CA . ILE A 1 115 ? 9.409 -3.140 -15.673 1.00 86.50 115 ILE A CA 1
ATOM 921 C C . ILE A 1 115 ? 10.258 -4.407 -15.557 1.00 86.50 115 ILE A C 1
ATOM 923 O O . ILE A 1 115 ? 11.213 -4.569 -16.314 1.00 86.50 115 ILE A O 1
ATOM 927 N N . ALA A 1 116 ? 9.930 -5.301 -14.625 1.00 85.75 116 ALA A N 1
ATOM 928 C CA . ALA A 1 116 ? 10.659 -6.546 -14.434 1.00 85.75 116 ALA A CA 1
ATOM 929 C C . ALA A 1 116 ? 10.688 -7.387 -15.715 1.00 85.75 116 ALA A C 1
ATOM 931 O O . ALA A 1 116 ? 11.764 -7.802 -16.137 1.00 85.75 116 ALA A O 1
ATOM 932 N N . ASP A 1 117 ? 9.540 -7.540 -16.372 1.00 86.56 117 ASP A N 1
ATOM 933 C CA . ASP A 1 117 ? 9.398 -8.260 -17.636 1.00 86.56 117 ASP A CA 1
ATOM 934 C C . ASP A 1 117 ? 10.201 -7.594 -18.756 1.00 86.56 117 ASP A C 1
ATOM 936 O O . ASP A 1 117 ? 10.899 -8.275 -19.508 1.00 86.56 117 ASP A O 1
ATOM 940 N N . ARG A 1 118 ? 10.172 -6.255 -18.839 1.00 84.19 118 ARG A N 1
ATOM 941 C CA . ARG A 1 118 ? 10.935 -5.500 -19.847 1.00 84.19 118 ARG A CA 1
ATOM 942 C C . ARG A 1 118 ? 12.440 -5.766 -19.769 1.00 84.19 118 ARG A C 1
ATOM 944 O O . ARG A 1 118 ? 13.096 -5.754 -20.806 1.00 84.19 118 ARG A O 1
ATOM 951 N N . TYR A 1 119 ? 12.982 -5.984 -18.573 1.00 85.12 119 TYR A N 1
ATOM 952 C CA . TYR A 1 119 ? 14.420 -6.173 -18.343 1.00 85.12 119 TYR A CA 1
ATOM 953 C C . TYR A 1 119 ? 14.804 -7.612 -17.952 1.00 85.12 119 TYR A C 1
ATOM 955 O O . TYR A 1 119 ? 15.936 -7.826 -17.519 1.00 85.12 119 TYR A O 1
ATOM 963 N N . ASP A 1 120 ? 13.882 -8.577 -18.067 1.00 84.06 120 ASP A N 1
ATOM 964 C CA . ASP A 1 120 ? 14.026 -9.967 -17.588 1.00 84.06 120 ASP A CA 1
ATOM 965 C C . ASP A 1 120 ? 14.600 -10.054 -16.156 1.00 84.06 120 ASP A C 1
ATOM 967 O O . ASP A 1 120 ? 15.465 -10.869 -15.823 1.00 84.06 120 ASP A O 1
ATOM 971 N N . ILE A 1 121 ? 14.126 -9.171 -15.272 1.00 82.19 121 ILE A N 1
ATOM 972 C CA . ILE A 1 121 ? 14.548 -9.136 -13.873 1.00 82.19 121 ILE A CA 1
ATOM 973 C C . ILE A 1 121 ? 13.826 -10.252 -13.123 1.00 82.19 121 ILE A C 1
ATOM 975 O O . ILE A 1 121 ? 12.621 -10.200 -12.880 1.00 82.19 121 ILE A O 1
ATOM 979 N N . ARG A 1 122 ? 14.587 -11.257 -12.687 1.00 78.50 122 ARG A N 1
ATOM 980 C CA . ARG A 1 122 ? 14.081 -12.330 -11.828 1.00 78.50 122 ARG A CA 1
ATOM 981 C C . ARG A 1 122 ? 14.301 -11.975 -10.368 1.00 78.50 122 ARG A C 1
ATOM 983 O O . ARG A 1 122 ? 15.435 -11.931 -9.892 1.00 78.50 122 ARG A O 1
ATOM 990 N N . PHE A 1 123 ? 13.214 -11.781 -9.631 1.00 63.88 123 PHE A N 1
ATOM 991 C CA . PHE A 1 123 ? 13.300 -11.709 -8.179 1.00 63.88 123 PHE A CA 1
ATOM 992 C C . PHE A 1 123 ? 13.464 -13.123 -7.629 1.00 63.88 123 PHE A C 1
ATOM 994 O O . PHE A 1 123 ? 12.663 -14.002 -7.966 1.00 63.88 123 PHE A O 1
ATOM 1001 N N . PRO A 1 124 ? 14.453 -13.382 -6.759 1.00 55.97 124 PRO A N 1
ATOM 1002 C CA . PRO A 1 124 ? 14.365 -14.537 -5.898 1.00 55.97 124 PRO A CA 1
ATOM 1003 C C . PRO A 1 124 ? 13.104 -14.335 -5.060 1.00 55.97 124 PRO A C 1
ATOM 1005 O O . PRO A 1 124 ? 13.086 -13.512 -4.145 1.00 55.97 124 PRO A O 1
ATOM 1008 N N . LEU A 1 125 ? 12.041 -15.084 -5.369 1.00 44.59 125 LEU A N 1
ATOM 1009 C CA . LEU A 1 125 ? 11.012 -15.361 -4.378 1.00 44.59 125 LEU A CA 1
ATOM 1010 C C . LEU A 1 125 ? 11.794 -15.776 -3.139 1.00 44.59 125 LEU A C 1
ATOM 1012 O O . LEU A 1 125 ? 12.590 -16.720 -3.218 1.00 44.59 125 LEU A O 1
ATOM 1016 N N . ARG A 1 126 ? 11.652 -15.048 -2.025 1.00 43.34 126 ARG A N 1
ATOM 1017 C CA . ARG A 1 126 ? 12.109 -15.573 -0.744 1.00 43.34 126 ARG A CA 1
ATOM 1018 C C . ARG A 1 126 ? 11.463 -16.944 -0.652 1.00 43.34 126 ARG A C 1
ATOM 1020 O O . ARG A 1 126 ? 10.261 -17.044 -0.424 1.00 43.34 126 ARG A O 1
ATOM 1027 N N . LYS A 1 127 ? 12.245 -18.006 -0.884 1.00 37.66 127 LYS A N 1
ATOM 1028 C CA . LYS A 1 127 ? 11.881 -19.334 -0.425 1.00 37.66 127 LYS A CA 1
ATOM 1029 C C . LYS A 1 127 ? 11.650 -19.091 1.048 1.00 37.66 127 LYS A C 1
ATOM 1031 O O . LYS A 1 127 ? 12.590 -18.733 1.759 1.00 37.66 127 LYS A O 1
ATOM 1036 N N . SER A 1 128 ? 10.396 -19.151 1.472 1.00 40.56 128 SER A N 1
ATOM 1037 C CA . SER A 1 128 ? 10.060 -19.307 2.869 1.00 40.56 128 SER A CA 1
ATOM 1038 C C . SER A 1 128 ? 10.910 -20.483 3.317 1.00 40.56 128 SER A C 1
ATOM 1040 O O . SER A 1 128 ? 10.651 -21.627 2.947 1.00 40.56 128 SER A O 1
ATOM 1042 N N . ALA A 1 129 ? 12.025 -20.189 3.991 1.00 37.22 129 ALA A N 1
ATOM 1043 C CA . ALA A 1 129 ? 12.825 -21.229 4.595 1.00 37.22 129 ALA A CA 1
ATOM 1044 C C . ALA A 1 129 ? 11.826 -22.025 5.439 1.00 37.22 129 ALA A C 1
ATOM 1046 O O . ALA A 1 129 ? 11.058 -21.391 6.179 1.00 37.22 129 ALA A O 1
ATOM 1047 N N . PRO A 1 130 ? 11.731 -23.355 5.271 1.00 44.56 130 PRO A N 1
ATOM 1048 C CA . PRO A 1 130 ? 10.798 -24.135 6.060 1.00 44.56 130 PRO A CA 1
ATOM 1049 C C . PRO A 1 130 ? 11.061 -23.781 7.521 1.00 44.56 130 PRO A C 1
ATOM 1051 O O . PRO A 1 130 ? 12.187 -23.915 8.007 1.00 44.56 130 PRO A O 1
ATOM 1054 N N . ARG A 1 131 ? 10.046 -23.222 8.196 1.00 49.53 131 ARG A N 1
ATOM 1055 C CA . ARG A 1 131 ? 10.099 -22.991 9.640 1.00 49.53 131 ARG A CA 1
ATOM 1056 C C . ARG A 1 131 ? 10.356 -24.360 10.263 1.00 49.53 131 ARG A C 1
ATOM 1058 O O . ARG A 1 131 ? 9.443 -25.175 10.307 1.00 49.53 131 ARG A O 1
ATOM 1065 N N . GLY A 1 132 ? 11.600 -24.626 10.656 1.00 43.88 132 GLY A N 1
ATOM 1066 C CA . GLY A 1 132 ? 11.982 -25.923 11.209 1.00 43.88 132 GLY A CA 1
ATOM 1067 C C . GLY A 1 132 ? 13.360 -26.469 10.843 1.00 43.88 132 GLY A C 1
ATOM 1068 O O . GLY A 1 132 ? 13.643 -27.580 11.267 1.00 43.88 132 GLY A O 1
ATOM 1069 N N . ALA A 1 133 ? 14.233 -25.762 10.114 1.00 44.19 133 ALA A N 1
ATOM 1070 C CA . ALA A 1 133 ? 15.621 -26.225 9.999 1.00 44.19 133 ALA A CA 1
ATOM 1071 C C . ALA A 1 133 ? 16.301 -26.144 11.385 1.00 44.19 133 ALA A C 1
ATOM 1073 O O . ALA A 1 133 ? 16.447 -25.035 11.912 1.00 44.19 133 ALA A O 1
ATOM 1074 N N . PRO A 1 134 ? 16.677 -27.274 12.016 1.00 50.91 134 PRO A N 1
ATOM 1075 C CA . PRO A 1 134 ? 17.355 -27.238 13.300 1.00 50.91 134 PRO A CA 1
ATOM 1076 C C . PRO A 1 134 ? 18.710 -26.550 13.129 1.00 50.91 134 PRO A C 1
ATOM 1078 O O . PRO A 1 134 ? 19.428 -26.777 12.155 1.00 50.91 134 PRO A O 1
ATOM 1081 N N . ALA A 1 135 ? 19.061 -25.696 14.089 1.00 55.06 135 ALA A N 1
ATOM 1082 C CA . ALA A 1 135 ?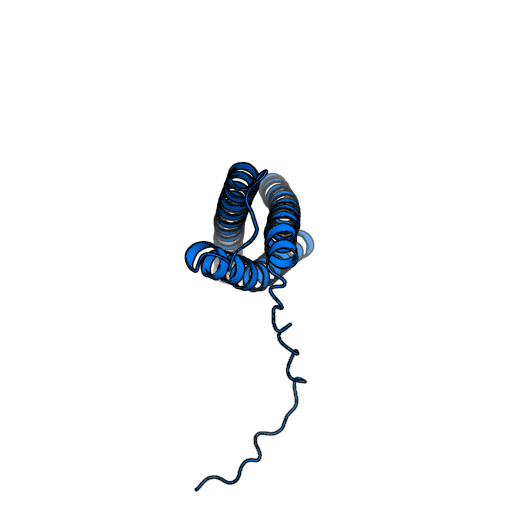 20.384 -25.101 14.187 1.00 55.06 135 ALA A CA 1
ATOM 1083 C C . ALA A 1 135 ? 21.404 -26.184 14.582 1.00 55.06 135 ALA A C 1
ATOM 1085 O O . ALA A 1 135 ? 21.818 -26.269 15.732 1.00 55.06 135 ALA A O 1
ATOM 1086 N N . THR A 1 136 ? 21.786 -27.045 13.643 1.00 60.88 136 THR A N 1
ATOM 1087 C CA . THR A 1 136 ? 22.848 -28.039 13.834 1.00 60.88 136 THR A CA 1
ATOM 1088 C C . THR A 1 136 ? 23.932 -27.818 12.792 1.00 60.88 136 THR A C 1
ATOM 1090 O O . THR A 1 136 ? 24.073 -28.575 11.837 1.00 60.88 136 THR A O 1
ATOM 1093 N N . GLY A 1 137 ? 24.686 -26.738 12.975 1.00 48.03 137 GLY A N 1
ATOM 1094 C CA . GLY A 1 137 ? 26.064 -26.657 12.502 1.00 48.03 137 GLY A CA 1
ATOM 1095 C C . GLY A 1 137 ? 26.991 -26.883 13.700 1.00 48.03 137 GLY A C 1
ATOM 1096 O O . GLY A 1 137 ? 26.658 -26.411 14.793 1.00 48.03 137 GLY A O 1
ATOM 1097 N N . PRO A 1 138 ? 28.113 -27.607 13.548 1.00 52.22 138 PRO A N 1
ATOM 1098 C CA . PRO A 1 138 ? 29.066 -27.762 14.636 1.00 52.22 138 PRO A CA 1
ATOM 1099 C C . PRO A 1 138 ? 29.642 -26.382 14.964 1.00 52.22 138 PRO A C 1
ATOM 1101 O O . PRO A 1 138 ? 30.093 -25.661 14.071 1.00 52.22 138 PRO A O 1
ATOM 1104 N N . ARG A 1 139 ? 29.573 -25.984 16.238 1.00 51.38 139 ARG A N 1
ATOM 1105 C CA . ARG A 1 139 ? 30.297 -24.798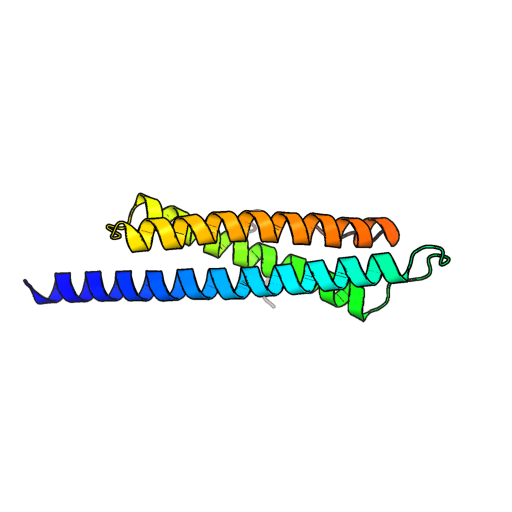 16.700 1.00 51.38 139 ARG A CA 1
ATOM 1106 C C . ARG A 1 139 ? 31.801 -25.121 16.727 1.00 51.38 139 ARG A C 1
ATOM 1108 O O . ARG A 1 139 ? 32.132 -26.223 17.167 1.00 51.38 139 ARG A O 1
ATOM 1115 N N . PRO A 1 140 ? 32.664 -24.207 16.248 1.00 60.88 140 PRO A N 1
ATOM 1116 C CA . PRO A 1 140 ? 34.104 -24.278 16.478 1.00 60.88 140 PRO A CA 1
ATOM 1117 C C . PRO A 1 140 ? 34.450 -24.095 17.961 1.00 60.88 140 PRO A C 1
ATOM 1119 O O . PRO A 1 140 ? 33.636 -23.475 18.690 1.00 60.88 140 PRO A O 1
#

Sequence (140 aa):
MKSEVETAEERRRRQYRRTARVLREYTARLYRLADQFAGYLDSQKGETVGAAPWAVLRDIWRVVAIQEEFKAVTLIASQMLVHYDLDEIEKADLALRLADAEHAINCAEVASSAIADRYDIRFPLRKSAPRGAPATGPRP

Secondary structure (DSSP, 8-state):
--HHHHHHHHHHHHHHHHHHHHHHHHHHHHHHHHHHHHHHHHHTTT----SPPHHHHHHHHHHHHHHHHHHHHHHHHHHHHHHS---HHHHHHHHHHHHHHHHHHHHHHHHHHHHHHHTT----------TT----PPP-

pLDDT: mean 83.1, std 15.26, range [37.22, 95.5]